Protein AF-A0A352NPY0-F1 (afdb_monomer)

Foldseek 3Di:
DCLVVPPDVVVSVVVVVVVVPDPDDDDCDVQLVVQLVVVVVVPDDSVVSSQVSRCVVVVNPDDDDPPPDDD

Mean predicted aligned error: 5.73 Å

Secondary structure (DSSP, 8-state):
-GGGG--SHHHHHHHHHHHHT-S------HHHHHHHHHHHHTT--HHHHHHHHHHHHTT-S-------S--

Solvent-accessible surface area (backbone atoms only — not comparable to full-atom values): 4521 Å² total; per-residue (Å²): 126,76,50,84,76,44,85,51,66,72,60,25,49,55,51,45,59,56,57,70,67,49,92,71,84,84,80,88,47,71,69,37,57,56,52,16,47,57,47,34,76,76,70,43,51,78,65,59,14,43,54,50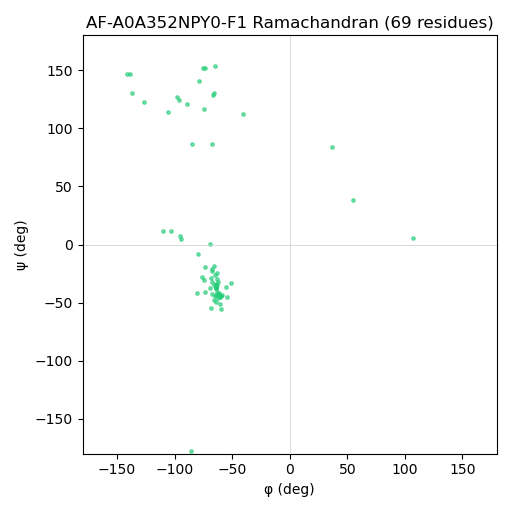,16,51,38,59,72,70,66,53,91,74,88,88,77,85,83,69,85,83,130

Nearest PDB structures (foldseek):
  2wgb-assembly1_B  TM=6.030E-01  e=9.273E+00  Mycolicibacterium smegmatis
  7x7q-assembly1_D  TM=3.586E-01  e=5.902E+00  Pseudomonas aeruginosa PAO1

Radius of gyration: 13.12 Å; Cα contacts (8 Å, |Δi|>4): 35; chains: 1; bounding box: 25×30×32 Å

Sequence (71 aa):
MKISVTPEPERKEKVGDFADLAHERIEVDEGVKKKSRLPYSIGFKPFDTLHLACAESVVAEVLLTTDDKSK

pLDDT: mean 84.84, std 11.16, range [39.47, 94.69]

Structure (mmCIF, N/CA/C/O backbone):
data_AF-A0A352NPY0-F1
#
_entry.id   AF-A0A352NPY0-F1
#
loop_
_atom_site.group_PDB
_atom_site.id
_atom_site.type_symbol
_atom_site.label_atom_id
_atom_site.label_alt_id
_atom_site.label_comp_id
_atom_site.label_asym_id
_atom_site.label_entity_id
_atom_site.label_seq_id
_atom_site.pdbx_PDB_ins_code
_atom_site.Cartn_x
_atom_site.Cartn_y
_atom_site.Cartn_z
_atom_site.occupancy
_atom_site.B_iso_or_equiv
_atom_site.auth_seq_id
_atom_site.auth_comp_id
_atom_site.auth_asym_id
_atom_site.auth_atom_id
_atom_site.pdbx_PDB_model_num
ATOM 1 N N . MET A 1 1 ? -0.267 -2.712 6.187 1.00 58.62 1 MET A N 1
ATOM 2 C CA . MET A 1 1 ? -1.667 -2.226 6.129 1.00 58.62 1 MET A CA 1
ATOM 3 C C . MET A 1 1 ? -1.824 -1.022 7.064 1.00 58.62 1 MET A C 1
ATOM 5 O O . MET A 1 1 ? -1.204 -1.030 8.119 1.00 58.62 1 MET A O 1
ATOM 9 N N . LYS A 1 2 ? -2.591 0.017 6.693 1.00 61.62 2 LYS A N 1
ATOM 10 C CA . LYS A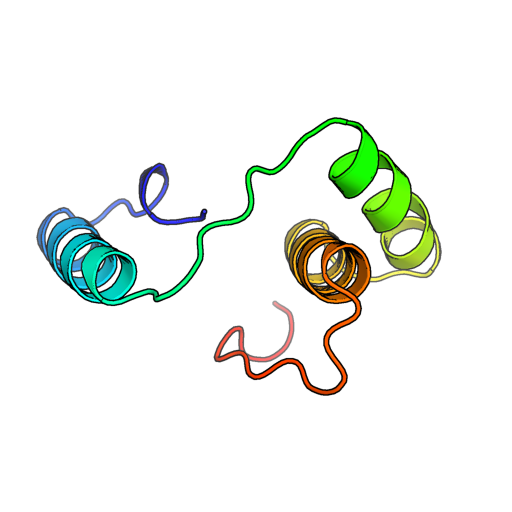 1 2 ? -2.665 1.329 7.392 1.00 61.62 2 LYS A CA 1
ATOM 11 C C . LYS A 1 2 ? -3.343 1.301 8.788 1.00 61.62 2 LYS A C 1
ATOM 13 O O . LYS A 1 2 ? -3.448 2.328 9.448 1.00 61.62 2 LYS A O 1
ATOM 18 N N . ILE A 1 3 ? -3.792 0.141 9.264 1.00 63.47 3 ILE A N 1
ATOM 19 C CA . ILE A 1 3 ? -4.614 -0.004 10.482 1.00 63.47 3 ILE A CA 1
ATOM 20 C C . ILE A 1 3 ? -3.867 0.473 11.734 1.00 63.47 3 ILE A C 1
ATOM 22 O O . ILE A 1 3 ? -4.407 1.208 12.556 1.00 63.47 3 ILE A O 1
ATOM 26 N N . SER A 1 4 ? -2.585 0.127 11.858 1.00 64.94 4 SER A N 1
ATOM 27 C CA . SER A 1 4 ? -1.764 0.436 13.033 1.00 64.94 4 SER A CA 1
ATOM 28 C C . SER A 1 4 ? -1.481 1.929 13.233 1.00 64.94 4 SER A C 1
ATOM 30 O O . SER A 1 4 ? -1.248 2.326 14.372 1.00 64.94 4 SER A O 1
ATOM 32 N N . VAL A 1 5 ? -1.563 2.746 12.175 1.00 69.19 5 VAL A N 1
ATOM 33 C CA . VAL A 1 5 ? -1.373 4.211 12.221 1.00 69.19 5 VAL A CA 1
ATOM 34 C C . VAL A 1 5 ? -2.685 4.991 12.362 1.00 69.19 5 VAL A C 1
ATOM 36 O O . VAL A 1 5 ? -2.670 6.218 12.330 1.00 69.19 5 VAL A O 1
ATOM 39 N N . THR A 1 6 ? -3.823 4.307 12.527 1.00 75.25 6 THR A N 1
ATOM 40 C CA . THR A 1 6 ? -5.120 4.962 12.749 1.00 75.25 6 THR A CA 1
ATOM 41 C C . THR A 1 6 ? -5.178 5.505 14.184 1.00 75.25 6 THR A C 1
ATOM 43 O O . THR A 1 6 ? -5.109 4.705 15.119 1.00 75.25 6 THR A O 1
ATOM 46 N N . PRO A 1 7 ? -5.276 6.836 14.385 1.00 74.69 7 PRO A N 1
ATOM 47 C CA . PRO A 1 7 ? -5.141 7.447 15.710 1.00 74.69 7 PRO A CA 1
ATOM 48 C C . PRO A 1 7 ? -6.380 7.264 16.592 1.00 74.69 7 PRO A C 1
ATOM 50 O O . PRO A 1 7 ? -6.267 7.242 17.812 1.00 74.69 7 PRO A O 1
ATOM 53 N N . GLU A 1 8 ? -7.561 7.134 15.988 1.00 87.69 8 GLU A N 1
ATOM 54 C CA . GLU A 1 8 ? -8.814 6.973 16.718 1.00 87.69 8 GLU A CA 1
ATOM 55 C C . GLU A 1 8 ? -9.085 5.480 16.982 1.00 87.69 8 GLU A C 1
ATOM 57 O O . GLU A 1 8 ? -9.174 4.704 16.023 1.00 87.69 8 GLU A O 1
ATOM 62 N N . PRO A 1 9 ? -9.209 5.056 18.251 1.00 84.25 9 PRO A N 1
ATOM 63 C CA . PRO A 1 9 ? -9.277 3.642 18.620 1.00 84.25 9 PRO A CA 1
ATOM 64 C C . PRO A 1 9 ? -10.510 2.932 18.050 1.00 84.25 9 PRO A C 1
ATOM 66 O O . PRO A 1 9 ? -10.370 1.838 17.514 1.00 84.25 9 PRO A O 1
ATOM 69 N N . GLU A 1 10 ? -11.680 3.577 18.050 1.00 87.62 10 GLU A N 1
ATOM 70 C CA . GLU A 1 10 ? -12.903 3.003 17.466 1.00 87.62 10 GLU A CA 1
ATOM 71 C C . GLU A 1 10 ? -12.781 2.786 15.952 1.00 87.62 10 GLU A C 1
ATOM 73 O O . GLU A 1 10 ? -13.262 1.795 15.402 1.00 87.62 10 GLU A O 1
ATOM 78 N N . ARG A 1 11 ? -12.117 3.708 15.243 1.00 83.12 11 ARG A N 1
ATOM 79 C CA . ARG A 1 11 ? -11.842 3.541 13.808 1.00 83.12 11 ARG A CA 1
ATOM 80 C C . ARG A 1 11 ? -10.828 2.441 13.562 1.00 83.12 11 ARG A C 1
ATOM 82 O O . ARG A 1 11 ? -10.955 1.720 12.578 1.00 83.12 11 ARG A O 1
ATOM 89 N N . LYS A 1 12 ? -9.827 2.313 14.429 1.00 85.25 12 LYS A N 1
ATOM 90 C CA . LYS A 1 12 ? -8.815 1.264 14.329 1.00 85.25 12 LYS A CA 1
ATOM 91 C C . LYS A 1 12 ? -9.428 -0.126 14.502 1.00 85.25 12 LYS A C 1
ATOM 93 O O . LYS A 1 12 ? -9.096 -1.006 13.715 1.00 85.25 12 LYS A O 1
ATOM 98 N N . GLU A 1 13 ? -10.318 -0.290 15.477 1.00 88.50 13 GLU A N 1
ATOM 99 C CA . GLU A 1 13 ? -11.065 -1.531 15.714 1.00 88.50 13 GLU A CA 1
ATOM 100 C C . GLU A 1 13 ? -11.913 -1.899 14.494 1.00 88.50 13 GLU A C 1
ATOM 102 O O . GLU A 1 13 ? -11.663 -2.927 13.875 1.00 88.50 13 GLU A O 1
ATOM 107 N N . LYS A 1 14 ? -12.785 -0.989 14.036 1.00 87.44 14 LYS A N 1
ATOM 108 C CA . LYS A 1 14 ? -13.631 -1.220 12.850 1.00 87.44 14 LYS A CA 1
ATOM 109 C C . LYS A 1 14 ? -12.824 -1.614 11.615 1.00 87.44 14 LYS A C 1
ATOM 111 O O . LYS A 1 14 ? -13.192 -2.529 10.888 1.00 87.44 14 LYS A O 1
ATOM 116 N N . VAL A 1 15 ? -11.724 -0.909 11.344 1.00 85.19 15 VAL A N 1
ATOM 117 C CA . VAL A 1 15 ? -10.856 -1.217 10.196 1.00 85.19 15 VAL A CA 1
ATOM 118 C C . VAL A 1 15 ? -10.143 -2.564 10.384 1.00 85.19 15 VAL A C 1
ATOM 120 O O . VAL A 1 15 ? -9.912 -3.258 9.395 1.00 85.19 15 VAL A O 1
ATOM 123 N N . GLY A 1 16 ? -9.815 -2.940 11.623 1.00 87.44 16 GLY A N 1
ATOM 124 C CA . GLY A 1 16 ? -9.321 -4.270 11.980 1.00 87.44 16 GLY A CA 1
ATOM 125 C C . GLY A 1 16 ? -10.330 -5.365 11.642 1.00 87.44 16 GLY A C 1
ATOM 126 O O . GLY A 1 16 ? -9.987 -6.274 10.889 1.00 87.44 16 GLY A O 1
ATOM 127 N N . ASP A 1 17 ? -11.580 -5.209 12.075 1.00 90.12 17 ASP A N 1
ATOM 128 C CA . ASP A 1 17 ? -12.655 -6.172 11.800 1.00 90.12 17 ASP A CA 1
ATOM 129 C C . ASP A 1 17 ? -12.872 -6.361 10.291 1.00 90.12 17 ASP A C 1
ATOM 131 O O . ASP A 1 17 ? -12.979 -7.483 9.797 1.00 90.12 17 ASP A O 1
ATOM 135 N N . PHE A 1 18 ? -12.869 -5.271 9.513 1.00 86.00 18 PHE A N 1
ATOM 136 C CA . PHE A 1 18 ? -12.946 -5.365 8.051 1.00 86.00 18 PHE A CA 1
ATOM 137 C C . PHE A 1 18 ? -11.734 -6.072 7.441 1.00 86.00 18 PHE A C 1
ATOM 139 O O . PHE A 1 18 ? -11.873 -6.805 6.463 1.00 86.00 18 PHE A O 1
ATOM 146 N N . ALA A 1 19 ? -10.540 -5.862 7.995 1.00 86.19 19 ALA A N 1
ATOM 147 C CA . ALA A 1 19 ? -9.341 -6.543 7.530 1.00 86.19 19 ALA A CA 1
ATOM 148 C C . ALA A 1 19 ? -9.367 -8.043 7.844 1.00 86.19 19 ALA A C 1
ATOM 150 O O . ALA A 1 19 ? -8.761 -8.823 7.106 1.00 86.19 19 ALA A O 1
ATOM 151 N N . ASP A 1 20 ? -10.049 -8.464 8.910 1.00 89.19 20 ASP A N 1
ATOM 152 C CA . ASP A 1 20 ? -10.287 -9.874 9.255 1.00 89.19 20 ASP A CA 1
ATOM 153 C C . ASP A 1 20 ? -11.210 -10.587 8.261 1.00 89.19 20 ASP A C 1
ATOM 155 O O . ASP A 1 20 ? -11.100 -11.800 8.095 1.00 89.19 20 ASP A O 1
ATOM 159 N N . LEU A 1 21 ? -12.022 -9.847 7.503 1.00 90.44 21 LEU A N 1
ATOM 160 C CA . LEU A 1 21 ? -12.824 -10.397 6.404 1.00 90.44 21 LEU A CA 1
ATOM 161 C C . LEU A 1 21 ? -12.031 -10.621 5.105 1.00 90.44 21 LEU A C 1
ATOM 163 O O . LEU A 1 21 ? -12.570 -11.180 4.148 1.00 90.44 21 LEU A O 1
ATOM 167 N N . ALA A 1 22 ? -10.777 -10.164 5.024 1.00 89.19 22 ALA A N 1
ATOM 168 C CA . ALA A 1 22 ? -9.977 -10.298 3.813 1.00 89.19 22 ALA A CA 1
ATOM 169 C C . ALA A 1 22 ? -9.663 -11.773 3.518 1.00 89.19 22 ALA A C 1
ATOM 171 O O . ALA A 1 22 ? -9.136 -12.488 4.367 1.00 89.19 22 ALA A O 1
ATOM 172 N N . HIS A 1 23 ? -9.934 -12.208 2.285 1.00 90.31 23 HIS A N 1
ATOM 173 C CA . HIS A 1 23 ? -9.621 -13.568 1.843 1.00 90.31 23 HIS A CA 1
ATOM 174 C C . HIS A 1 23 ? -8.109 -13.837 1.798 1.00 90.31 23 HIS A C 1
ATOM 176 O O . HIS A 1 23 ? -7.659 -14.935 2.110 1.00 90.31 23 HIS A O 1
ATOM 182 N N . GLU A 1 24 ? -7.325 -12.818 1.444 1.00 88.38 24 GLU A N 1
ATOM 183 C CA . GLU A 1 24 ? -5.872 -12.888 1.350 1.00 88.38 24 GLU A CA 1
ATOM 184 C C . GLU A 1 24 ? -5.241 -11.618 1.929 1.00 88.38 24 GLU A C 1
ATOM 186 O O . GLU A 1 24 ? -5.794 -10.517 1.833 1.00 88.38 24 GLU A O 1
ATOM 191 N N . ARG A 1 25 ? -4.064 -11.774 2.544 1.00 88.31 25 ARG A N 1
ATOM 192 C CA . ARG A 1 25 ? -3.266 -10.677 3.094 1.00 88.31 25 ARG A CA 1
ATOM 193 C C . ARG A 1 25 ? -1.860 -10.743 2.531 1.00 88.31 25 ARG A C 1
ATOM 195 O O . ARG A 1 25 ? -1.155 -11.724 2.734 1.00 88.31 25 ARG A O 1
ATOM 202 N N . ILE A 1 26 ? -1.448 -9.660 1.889 1.00 86.12 26 ILE A N 1
ATOM 203 C CA . ILE A 1 26 ? -0.105 -9.523 1.334 1.00 86.12 26 ILE A CA 1
ATOM 204 C C . ILE A 1 26 ? 0.746 -8.734 2.327 1.00 86.1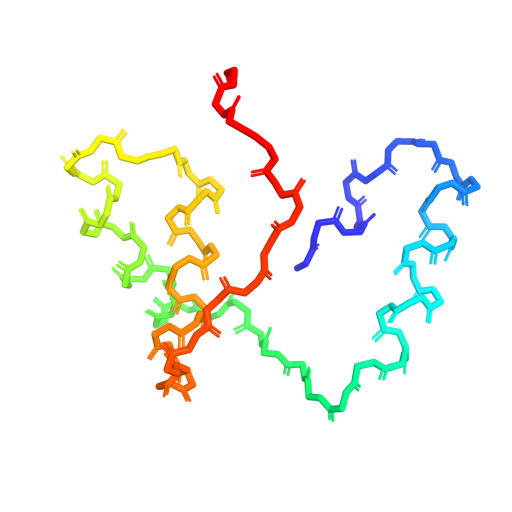2 26 ILE A C 1
ATOM 206 O O . ILE A 1 26 ? 0.370 -7.635 2.754 1.00 86.12 26 ILE A O 1
ATOM 210 N N . GLU A 1 27 ? 1.900 -9.284 2.692 1.00 88.12 27 GLU A N 1
ATOM 211 C CA . GLU A 1 27 ? 2.895 -8.567 3.481 1.00 88.12 27 GLU A CA 1
ATOM 212 C C . GLU A 1 27 ? 3.693 -7.601 2.595 1.00 88.12 27 GLU A C 1
ATOM 214 O O . GLU A 1 27 ? 4.031 -7.896 1.451 1.00 88.12 27 GLU A O 1
ATOM 219 N N . VAL A 1 28 ? 4.000 -6.416 3.125 1.00 89.88 28 VAL A N 1
ATOM 220 C CA . VAL A 1 28 ? 4.821 -5.430 2.415 1.00 89.88 28 VAL A CA 1
ATOM 221 C C . VAL A 1 28 ? 6.296 -5.742 2.653 1.00 89.88 28 VAL A C 1
ATOM 223 O O . VAL A 1 28 ? 6.921 -5.199 3.568 1.00 89.88 28 VAL A O 1
ATOM 226 N N . ASP A 1 29 ? 6.842 -6.615 1.817 1.00 92.19 29 ASP A N 1
ATOM 227 C CA . ASP A 1 29 ? 8.254 -6.990 1.826 1.00 92.19 29 ASP A CA 1
ATOM 228 C C . ASP A 1 29 ? 9.139 -6.024 1.003 1.00 92.19 29 ASP A C 1
ATOM 230 O O . ASP A 1 29 ? 8.687 -5.013 0.450 1.00 92.19 29 ASP A O 1
ATOM 234 N N . GLU A 1 30 ? 10.440 -6.315 0.921 1.00 93.31 30 GLU A N 1
ATOM 235 C CA . GLU A 1 30 ? 11.378 -5.520 0.116 1.00 93.31 30 GLU A CA 1
ATOM 236 C C . GLU A 1 30 ? 11.092 -5.583 -1.395 1.00 93.31 30 GLU A C 1
ATOM 238 O O . GLU A 1 30 ? 11.404 -4.635 -2.121 1.00 93.31 30 GLU A O 1
ATOM 243 N N . GLY A 1 31 ? 10.466 -6.658 -1.883 1.00 93.25 31 GLY A N 1
ATOM 244 C CA . GLY A 1 31 ? 10.030 -6.789 -3.272 1.00 93.25 31 GLY A CA 1
ATOM 245 C C . GLY A 1 31 ? 8.924 -5.791 -3.609 1.00 93.25 31 GLY A C 1
ATOM 246 O O . GLY A 1 31 ? 9.043 -5.045 -4.588 1.00 93.25 31 GLY A O 1
ATOM 247 N N . VAL A 1 32 ? 7.903 -5.697 -2.756 1.00 93.19 32 VAL A N 1
ATOM 248 C CA . VAL A 1 32 ? 6.826 -4.699 -2.861 1.00 93.19 32 VAL A CA 1
ATOM 249 C C . VAL A 1 32 ? 7.403 -3.283 -2.766 1.00 93.19 32 VAL A C 1
ATOM 251 O O . VAL A 1 32 ? 7.106 -2.425 -3.601 1.00 93.19 32 VAL A O 1
ATOM 254 N N . LYS A 1 33 ? 8.306 -3.033 -1.808 1.00 92.69 33 LYS A N 1
ATOM 255 C CA . LYS A 1 33 ? 8.977 -1.725 -1.679 1.00 92.69 33 LYS A CA 1
ATOM 256 C C . LYS A 1 33 ? 9.825 -1.371 -2.896 1.00 92.69 33 LYS A C 1
ATOM 258 O O . LYS A 1 33 ? 9.966 -0.196 -3.220 1.00 92.69 33 LYS A O 1
ATOM 263 N N . LYS A 1 34 ? 10.427 -2.348 -3.577 1.00 94.69 34 LYS A N 1
ATOM 264 C CA . LYS A 1 34 ? 11.184 -2.096 -4.810 1.00 94.69 34 LYS A CA 1
ATOM 265 C C . LYS A 1 34 ? 10.257 -1.659 -5.942 1.00 94.69 34 LYS A C 1
ATOM 267 O O . LYS A 1 34 ? 10.593 -0.702 -6.637 1.00 94.69 34 LYS A O 1
ATOM 272 N N . LYS A 1 35 ? 9.100 -2.308 -6.093 1.00 92.12 35 LYS A N 1
ATOM 273 C CA . LYS A 1 35 ? 8.103 -1.959 -7.118 1.00 92.12 35 LYS A CA 1
ATOM 274 C C . LYS A 1 35 ? 7.521 -0.564 -6.908 1.00 92.12 35 LYS A C 1
ATOM 276 O O . LYS A 1 35 ? 7.385 0.182 -7.870 1.00 92.12 35 LYS A O 1
ATOM 281 N N . SER A 1 36 ? 7.301 -0.146 -5.658 1.00 93.25 36 SER A N 1
ATOM 282 C CA . SER A 1 36 ? 6.759 1.191 -5.364 1.00 93.25 36 SER A CA 1
ATOM 283 C C . SER A 1 36 ? 7.699 2.347 -5.746 1.00 93.25 36 SER A C 1
ATOM 285 O O . SER A 1 36 ? 7.241 3.478 -5.924 1.00 93.25 36 SER A O 1
ATOM 287 N N . ARG A 1 37 ? 9.005 2.092 -5.935 1.00 93.50 37 ARG A N 1
ATOM 288 C CA . ARG A 1 37 ? 9.990 3.127 -6.310 1.00 93.50 37 ARG A CA 1
ATOM 289 C C . ARG A 1 37 ? 9.724 3.729 -7.682 1.00 93.50 37 ARG A C 1
ATOM 291 O O . ARG A 1 37 ? 9.929 4.928 -7.848 1.00 93.50 37 ARG A O 1
ATOM 298 N N . LEU A 1 38 ? 9.284 2.923 -8.650 1.00 92.25 38 LEU A N 1
ATOM 299 C CA . LEU A 1 38 ? 9.053 3.405 -10.010 1.00 92.25 38 LEU A CA 1
ATOM 300 C C . LEU A 1 38 ? 7.860 4.380 -10.054 1.00 92.25 38 LEU A C 1
ATOM 302 O O . LEU A 1 38 ? 8.090 5.531 -10.430 1.00 92.25 38 LEU A O 1
ATOM 306 N N . PRO A 1 39 ? 6.649 4.023 -9.576 1.00 89.56 39 PRO A N 1
ATOM 307 C CA . PRO A 1 39 ? 5.542 4.970 -9.447 1.00 89.56 39 PRO A CA 1
ATOM 308 C C . PRO A 1 39 ? 5.912 6.207 -8.615 1.00 89.56 39 PRO A C 1
ATOM 310 O O . PRO A 1 39 ? 5.512 7.323 -8.941 1.00 89.56 39 PRO A O 1
ATOM 313 N N . TYR A 1 40 ? 6.725 6.045 -7.566 1.00 92.31 40 TYR A N 1
ATOM 314 C CA . TYR A 1 40 ? 7.152 7.178 -6.741 1.00 92.31 40 TYR A CA 1
ATOM 315 C C . TYR A 1 40 ? 8.025 8.156 -7.532 1.00 92.31 40 TYR A C 1
ATOM 317 O O . TYR A 1 40 ? 7.803 9.364 -7.496 1.00 92.31 40 TYR A O 1
ATOM 325 N N . SER A 1 41 ? 8.978 7.633 -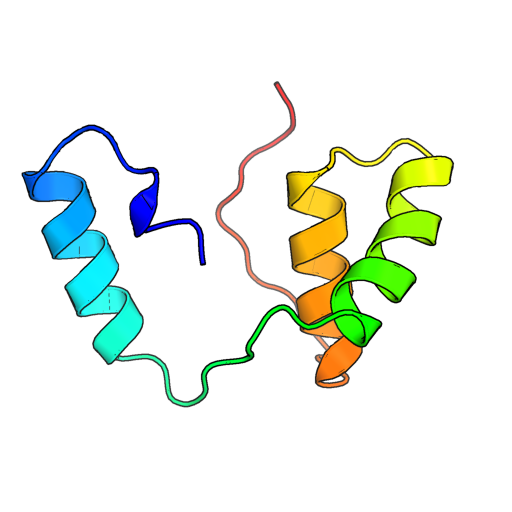8.310 1.00 92.12 41 SER A N 1
ATOM 326 C CA . SER A 1 41 ? 9.881 8.444 -9.134 1.00 92.12 41 SER A CA 1
ATOM 327 C C . SER A 1 41 ? 9.171 9.246 -10.230 1.00 92.12 41 SER A C 1
ATOM 329 O O . SER A 1 41 ? 9.682 10.283 -10.642 1.00 92.12 41 SER A O 1
ATOM 331 N N . ILE A 1 42 ? 7.989 8.801 -10.669 1.00 92.31 42 ILE A N 1
ATOM 332 C CA . ILE A 1 42 ? 7.175 9.483 -11.688 1.00 92.31 42 ILE A CA 1
ATOM 333 C C . ILE A 1 42 ? 6.091 10.394 -11.081 1.00 92.31 42 ILE A C 1
ATOM 335 O O . ILE A 1 42 ? 5.270 10.932 -11.820 1.00 92.31 42 ILE A O 1
ATOM 339 N N . GLY A 1 43 ? 6.094 10.598 -9.756 1.00 89.19 43 GLY A N 1
ATOM 340 C CA . GLY A 1 43 ? 5.295 11.633 -9.086 1.00 89.19 43 GLY A CA 1
ATOM 341 C C . GLY A 1 43 ? 4.082 11.150 -8.286 1.00 89.19 43 GLY A C 1
ATOM 342 O O . GLY A 1 43 ? 3.332 11.985 -7.779 1.00 89.19 43 GLY A O 1
ATOM 343 N N . PHE A 1 44 ? 3.874 9.839 -8.131 1.00 88.38 44 PHE A N 1
ATOM 344 C CA . PHE A 1 44 ? 2.835 9.329 -7.228 1.00 88.38 44 PHE A CA 1
ATOM 345 C C . PHE A 1 44 ? 3.263 9.463 -5.76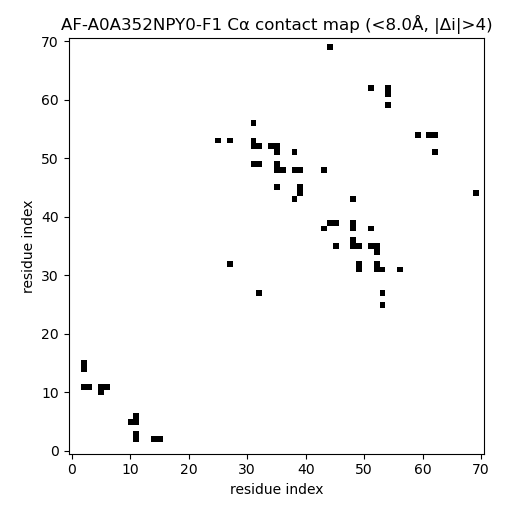2 1.00 88.38 44 PHE A C 1
ATOM 347 O O . PHE A 1 44 ? 4.448 9.415 -5.421 1.00 88.38 44 PHE A O 1
ATOM 354 N N . LYS A 1 45 ? 2.288 9.594 -4.861 1.00 86.81 45 LYS A N 1
ATOM 355 C CA . LYS A 1 45 ? 2.552 9.752 -3.426 1.00 86.81 45 LYS A CA 1
ATOM 356 C C . LYS A 1 45 ? 3.018 8.444 -2.796 1.00 86.81 45 LYS A C 1
ATOM 358 O O . LYS A 1 45 ? 2.572 7.386 -3.228 1.00 86.81 45 LYS A O 1
ATOM 363 N N . PRO A 1 46 ? 3.826 8.485 -1.720 1.00 85.19 46 PRO A N 1
ATOM 364 C CA . PRO A 1 46 ? 4.381 7.280 -1.097 1.00 85.19 46 PRO A CA 1
ATOM 365 C C . PRO A 1 46 ? 3.359 6.184 -0.758 1.00 85.19 46 PRO A C 1
ATOM 367 O O . PRO A 1 46 ? 3.685 5.003 -0.801 1.00 85.19 46 PRO A O 1
ATOM 370 N N . PHE A 1 47 ? 2.130 6.558 -0.394 1.00 84.44 47 PHE A N 1
ATOM 371 C CA . PHE A 1 47 ? 1.080 5.587 -0.083 1.00 84.44 47 PHE A CA 1
ATOM 372 C C . PHE A 1 47 ? 0.411 5.016 -1.333 1.00 84.44 47 PHE A C 1
ATOM 374 O O . PHE A 1 47 ? 0.214 3.805 -1.405 1.00 84.44 47 PHE A O 1
ATOM 381 N N . ASP A 1 48 ? 0.134 5.853 -2.331 1.00 87.25 48 ASP A N 1
ATOM 382 C CA . ASP A 1 48 ? -0.447 5.422 -3.605 1.00 87.25 48 ASP A CA 1
ATOM 383 C C . A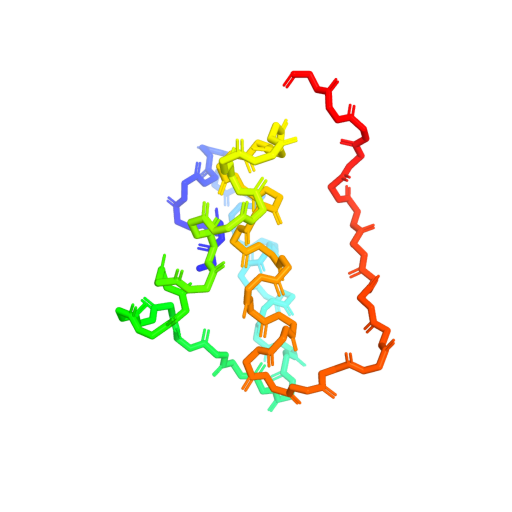SP A 1 48 ? 0.492 4.449 -4.321 1.00 87.25 48 ASP A C 1
ATOM 385 O O . ASP A 1 4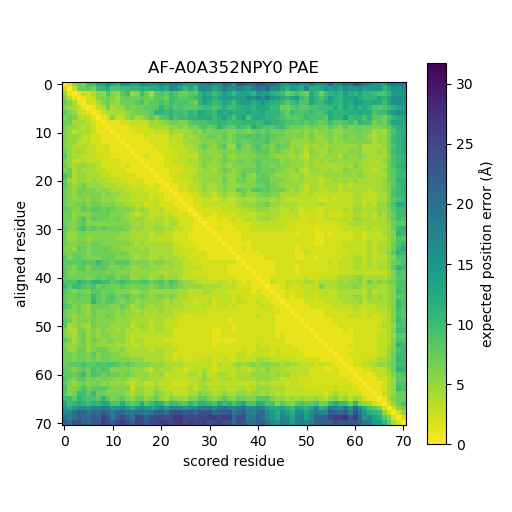8 ? 0.071 3.410 -4.827 1.00 87.25 48 ASP A O 1
ATOM 389 N N . THR A 1 49 ? 1.794 4.741 -4.298 1.00 91.56 49 THR A N 1
ATOM 390 C CA . THR A 1 49 ? 2.821 3.894 -4.916 1.00 91.56 49 THR A CA 1
ATOM 391 C C . THR A 1 49 ? 2.895 2.529 -4.252 1.00 91.56 49 THR A C 1
ATOM 393 O O . THR A 1 49 ? 3.153 1.529 -4.920 1.00 91.56 49 THR A O 1
ATOM 396 N N . LEU A 1 50 ? 2.648 2.473 -2.942 1.00 90.38 50 LEU A N 1
ATOM 397 C CA . LEU A 1 50 ? 2.615 1.231 -2.192 1.00 90.38 50 LEU A CA 1
ATOM 398 C C . LEU A 1 50 ? 1.350 0.423 -2.493 1.00 90.38 50 LEU A C 1
ATOM 400 O O . LEU A 1 50 ? 1.444 -0.788 -2.666 1.00 90.38 5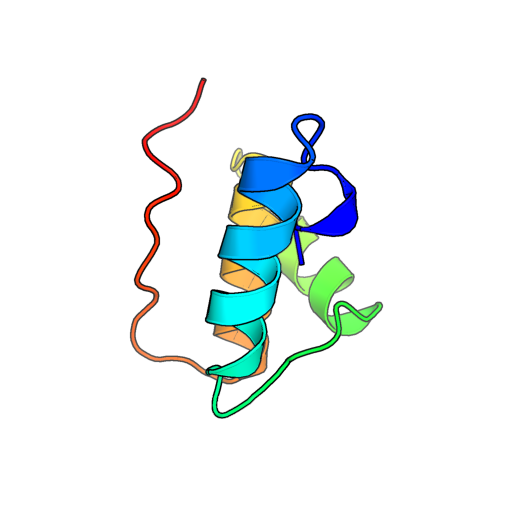0 LEU A O 1
ATOM 404 N N . HIS A 1 51 ? 0.188 1.068 -2.616 1.00 89.31 51 HIS A N 1
ATOM 405 C CA . HIS A 1 51 ? -1.042 0.390 -3.033 1.00 89.31 51 HIS A CA 1
ATOM 406 C C . HIS A 1 51 ? -0.913 -0.227 -4.430 1.00 89.31 51 HIS A C 1
ATOM 408 O O . HIS A 1 51 ? -1.270 -1.390 -4.621 1.00 89.31 51 HIS A O 1
ATOM 414 N N . LEU A 1 52 ? -0.335 0.519 -5.376 1.00 91.25 52 LEU A N 1
ATOM 415 C CA . LEU A 1 52 ? -0.050 0.023 -6.722 1.00 91.25 52 LEU A CA 1
ATOM 416 C C . LEU A 1 52 ? 0.934 -1.151 -6.693 1.00 91.25 52 LEU A C 1
ATOM 418 O O . LEU A 1 52 ? 0.674 -2.181 -7.308 1.00 91.25 52 LEU A O 1
ATOM 422 N N . ALA A 1 53 ? 2.018 -1.042 -5.922 1.00 92.94 53 ALA A N 1
ATOM 423 C CA . ALA A 1 53 ? 3.001 -2.114 -5.795 1.00 92.94 53 ALA A CA 1
ATOM 424 C C . ALA A 1 53 ? 2.426 -3.393 -5.165 1.00 92.94 53 ALA A C 1
ATOM 426 O O . ALA A 1 53 ? 2.823 -4.497 -5.549 1.00 92.94 53 ALA A O 1
ATOM 427 N N . CYS A 1 54 ? 1.498 -3.267 -4.211 1.00 91.62 54 CYS A N 1
ATOM 428 C CA . CYS A 1 54 ? 0.781 -4.412 -3.651 1.00 91.62 54 CYS A CA 1
ATOM 429 C C . CYS A 1 54 ? -0.084 -5.092 -4.718 1.00 91.62 54 CYS A C 1
ATOM 431 O O . CYS A 1 54 ? 0.029 -6.302 -4.893 1.00 91.62 54 CYS A O 1
ATOM 433 N N . ALA A 1 55 ? -0.888 -4.323 -5.460 1.00 92.19 55 ALA A N 1
ATOM 434 C CA . ALA A 1 55 ? -1.734 -4.851 -6.533 1.00 92.19 55 ALA A CA 1
ATOM 435 C C . ALA A 1 55 ? -0.905 -5.547 -7.626 1.00 92.19 55 ALA A C 1
ATOM 437 O O . ALA A 1 55 ? -1.204 -6.670 -8.025 1.00 92.19 55 ALA A O 1
ATOM 438 N N . GLU A 1 56 ? 0.203 -4.929 -8.040 1.00 91.19 56 GLU A N 1
ATOM 439 C CA . GLU A 1 56 ? 1.139 -5.502 -9.010 1.00 91.19 56 GLU A CA 1
ATOM 440 C C . GLU A 1 56 ? 1.803 -6.790 -8.491 1.00 91.19 56 GLU A C 1
ATOM 442 O O . GLU A 1 56 ? 2.151 -7.680 -9.264 1.00 91.19 56 GLU A O 1
ATOM 447 N N . SER A 1 57 ? 1.987 -6.929 -7.175 1.00 91.06 57 SER A N 1
ATOM 448 C CA . SER A 1 57 ? 2.640 -8.108 -6.587 1.00 91.06 57 SER A CA 1
ATOM 449 C C . SER A 1 57 ? 1.796 -9.367 -6.583 1.00 91.06 57 SER A C 1
ATOM 451 O O . SER A 1 57 ? 2.369 -10.452 -6.547 1.00 91.06 57 SER A O 1
ATOM 453 N N . VAL A 1 58 ? 0.484 -9.222 -6.716 1.00 90.12 58 VAL A N 1
ATOM 454 C CA . VAL A 1 58 ? -0.446 -10.339 -6.916 1.00 90.12 58 VAL A CA 1
ATOM 455 C C . VAL A 1 58 ? -1.041 -10.361 -8.318 1.00 90.12 58 VAL A C 1
ATOM 457 O O . VAL A 1 58 ? -1.974 -11.110 -8.574 1.00 90.12 58 VAL A O 1
ATOM 460 N N . VAL A 1 59 ? -0.491 -9.559 -9.240 1.00 90.62 59 VAL A N 1
ATOM 461 C CA . VAL A 1 59 ? -0.959 -9.482 -10.632 1.00 90.62 59 VAL A CA 1
ATOM 462 C C . VAL A 1 59 ? -2.461 -9.155 -10.692 1.00 90.62 59 VAL A C 1
ATOM 464 O O . VAL A 1 59 ? -3.206 -9.699 -11.502 1.00 90.62 59 VAL A O 1
ATOM 467 N N . ALA A 1 60 ? -2.927 -8.275 -9.800 1.00 91.00 60 ALA A N 1
ATOM 468 C CA . ALA A 1 60 ? -4.326 -7.874 -9.772 1.00 91.00 60 ALA A CA 1
ATOM 469 C C . ALA A 1 60 ? -4.687 -7.100 -11.048 1.00 91.00 60 ALA A C 1
ATOM 471 O O . ALA A 1 60 ? -4.021 -6.130 -11.411 1.00 91.00 60 ALA A O 1
ATOM 472 N N . GLU A 1 61 ? -5.778 -7.499 -11.699 1.00 92.81 61 GLU A N 1
ATOM 473 C CA . GLU A 1 61 ? -6.279 -6.837 -12.910 1.00 92.81 61 GLU A CA 1
ATOM 474 C C . GLU A 1 61 ? -6.963 -5.498 -12.594 1.00 92.81 61 GLU A C 1
ATOM 476 O O . GLU A 1 61 ? -6.946 -4.572 -13.404 1.00 92.81 61 GLU A O 1
ATOM 481 N N . VAL A 1 62 ? -7.565 -5.387 -11.405 1.00 90.62 62 VAL A N 1
ATOM 482 C CA . VAL A 1 62 ? -8.317 -4.211 -10.956 1.00 90.62 62 VAL A CA 1
ATOM 483 C C . VAL A 1 62 ? -7.968 -3.891 -9.503 1.00 90.62 62 VAL A C 1
ATOM 485 O O . VAL A 1 62 ? -8.047 -4.754 -8.632 1.00 90.62 62 VAL A O 1
ATOM 488 N N . LEU A 1 63 ? -7.637 -2.625 -9.231 1.00 89.12 63 LEU A N 1
ATOM 489 C CA . LEU A 1 63 ? -7.470 -2.087 -7.880 1.00 89.12 63 LEU A CA 1
ATOM 490 C C . LEU A 1 63 ? -8.669 -1.200 -7.527 1.00 89.12 63 LEU A C 1
ATOM 492 O O . LEU A 1 63 ? -8.846 -0.126 -8.099 1.00 89.12 63 LEU A O 1
ATOM 496 N N 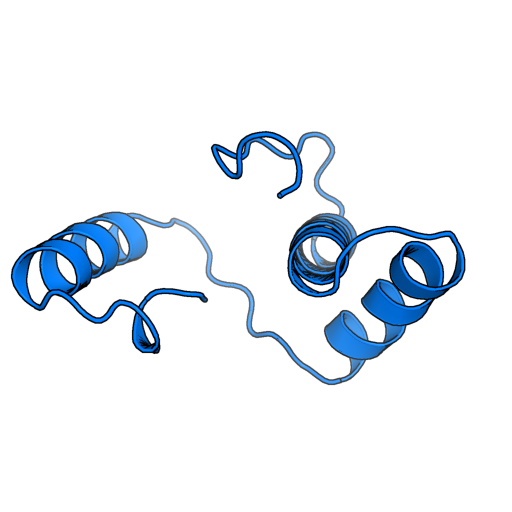. LEU A 1 64 ? -9.467 -1.631 -6.551 1.00 86.88 64 LEU A N 1
ATOM 497 C CA . LEU A 1 64 ? -10.512 -0.812 -5.939 1.00 86.88 64 LEU A CA 1
ATOM 498 C C . LEU A 1 64 ? -9.963 -0.184 -4.661 1.00 86.88 64 LEU A C 1
ATOM 500 O O . LEU A 1 64 ? -9.477 -0.882 -3.773 1.00 86.88 64 LEU A O 1
ATOM 504 N N . THR A 1 65 ? -10.035 1.139 -4.564 1.00 83.69 65 THR A N 1
ATOM 505 C CA . THR A 1 65 ? -9.550 1.878 -3.401 1.00 83.69 65 THR A CA 1
ATOM 506 C C . THR A 1 65 ? -10.484 3.031 -3.073 1.00 83.69 65 THR A C 1
ATOM 508 O O . THR A 1 65 ? -11.078 3.639 -3.962 1.00 83.69 65 THR A O 1
ATOM 511 N N . THR A 1 66 ? -10.608 3.328 -1.784 1.00 78.62 66 THR A N 1
ATOM 512 C CA . THR A 1 66 ? -11.293 4.520 -1.269 1.00 78.62 66 THR A CA 1
ATOM 513 C C . THR A 1 66 ? -10.298 5.591 -0.817 1.00 78.62 66 THR A C 1
ATOM 515 O O . THR A 1 66 ? -10.688 6.525 -0.120 1.00 78.62 66 THR A O 1
ATOM 518 N N . ASP A 1 67 ? -9.009 5.435 -1.147 1.00 70.94 67 ASP A N 1
ATOM 519 C CA . ASP A 1 67 ? -7.991 6.480 -0.985 1.00 70.94 67 ASP A CA 1
ATOM 520 C C . ASP A 1 67 ? -8.341 7.594 -1.989 1.00 70.94 67 ASP A C 1
ATOM 522 O O . ASP A 1 67 ? -7.964 7.548 -3.159 1.00 70.94 67 ASP A O 1
ATOM 526 N N . ASP A 1 68 ? -9.211 8.517 -1.570 1.00 66.62 68 ASP A N 1
ATOM 527 C CA . ASP A 1 68 ? -9.668 9.632 -2.399 1.00 66.62 68 ASP A CA 1
ATOM 528 C C . ASP A 1 68 ? -8.498 10.572 -2.731 1.00 66.62 68 ASP A C 1
ATOM 530 O O . ASP A 1 68 ? -7.503 10.654 -2.002 1.00 66.62 68 ASP A O 1
ATOM 534 N N . LYS A 1 69 ? -8.624 11.270 -3.863 1.00 56.41 69 LYS A N 1
ATOM 535 C CA . LYS A 1 69 ? -7.597 12.091 -4.504 1.00 56.41 69 LYS A CA 1
ATOM 536 C C . LYS A 1 69 ? -6.783 12.901 -3.498 1.00 56.41 69 LYS A C 1
ATOM 538 O O . LYS A 1 69 ? -7.245 13.892 -2.940 1.00 56.41 69 LYS A O 1
ATOM 543 N N . SER A 1 70 ? -5.511 12.530 -3.397 1.00 51.00 70 SER A N 1
ATOM 544 C CA . SER A 1 70 ? -4.385 13.456 -3.373 1.00 51.00 70 SER A CA 1
ATOM 545 C C . SER A 1 70 ? -4.626 14.788 -2.627 1.00 51.00 70 SER A C 1
ATOM 547 O O . SER A 1 70 ? -4.830 15.819 -3.265 1.00 51.00 70 SER A O 1
ATOM 549 N N . LYS A 1 71 ? -4.451 14.802 -1.301 1.00 39.47 71 LYS A N 1
ATOM 550 C CA . LYS A 1 71 ? -3.895 15.981 -0.602 1.00 39.47 71 LYS A CA 1
ATOM 551 C C . LYS A 1 71 ? -2.425 15.786 -0.317 1.00 39.47 71 LYS A C 1
ATOM 553 O O . LYS A 1 71 ? -2.053 14.673 0.112 1.00 39.47 71 LYS A O 1
#